Protein AF-A0A674H329-F1 (afdb_monomer_lite)

Foldseek 3Di:
DDDDDDDDDPDPPDPDDDDDQKDWDWAACPPPPDFFATWIFIAGCDPPDPRHRHGLEIGGDPDTPQAFDDKDFDPQPDDPPPPDDRDRQWIWTQRPPVRDIWIWGCNVPVSYIYTDDPPDDDPDPPPDDPDDDDDDDDDDDDD

Structure (mmCIF, N/CA/C/O backbone):
data_AF-A0A674H329-F1
#
_entry.id   AF-A0A674H329-F1
#
loop_
_atom_site.group_PDB
_atom_site.id
_atom_site.type_symbol
_atom_site.label_atom_id
_atom_site.label_alt_id
_atom_site.label_comp_id
_atom_site.label_asym_id
_atom_site.label_entity_id
_atom_site.label_seq_id
_atom_site.pdbx_PDB_ins_code
_atom_site.Cartn_x
_atom_site.Cartn_y
_atom_site.Cartn_z
_atom_site.occupancy
_atom_site.B_iso_or_equiv
_atom_site.auth_seq_id
_atom_site.auth_comp_id
_atom_site.auth_asym_id
_atom_site.auth_atom_id
_atom_site.pdbx_PDB_model_num
ATOM 1 N N . GLU A 1 1 ? -5.713 27.822 -53.953 1.00 36.56 1 GLU A N 1
ATOM 2 C CA . GLU A 1 1 ? -4.497 27.087 -53.549 1.00 36.56 1 GLU A CA 1
ATOM 3 C C . GLU A 1 1 ? -4.075 27.459 -52.131 1.00 36.56 1 GLU A C 1
ATOM 5 O O . GLU A 1 1 ? -3.986 28.636 -51.821 1.00 36.56 1 GLU A O 1
ATOM 10 N N . ARG A 1 2 ? -3.854 26.422 -51.310 1.00 38.53 2 ARG A N 1
ATOM 11 C CA . ARG A 1 2 ? -3.057 26.336 -50.066 1.00 38.53 2 ARG A CA 1
ATOM 12 C C . ARG A 1 2 ? -3.262 27.418 -48.991 1.00 38.53 2 ARG A C 1
ATOM 14 O O . ARG A 1 2 ? -2.576 28.434 -48.947 1.00 38.53 2 ARG A O 1
ATOM 21 N N . GLY A 1 3 ? -4.126 27.085 -48.028 1.00 36.38 3 GLY A N 1
ATOM 22 C CA . GLY A 1 3 ? -4.102 27.666 -46.688 1.00 36.38 3 GLY A CA 1
ATOM 23 C C . GLY A 1 3 ? -2.768 27.381 -45.992 1.00 36.38 3 GLY A C 1
ATOM 24 O O . GLY A 1 3 ? -2.251 26.263 -46.031 1.00 36.38 3 GLY A O 1
ATOM 25 N N . ARG A 1 4 ? -2.197 28.418 -45.379 1.00 44.41 4 ARG A N 1
ATOM 26 C CA . ARG A 1 4 ? -0.988 28.338 -44.559 1.00 44.41 4 ARG A CA 1
ATOM 27 C C . ARG A 1 4 ? -1.329 27.600 -43.265 1.00 44.41 4 ARG A C 1
ATOM 29 O O . ARG A 1 4 ? -1.941 28.173 -42.371 1.00 44.41 4 ARG A O 1
ATOM 36 N N . GLY A 1 5 ? -0.948 26.328 -43.179 1.00 37.53 5 GLY A N 1
ATOM 37 C CA . GLY A 1 5 ? -0.927 25.602 -41.914 1.00 37.53 5 GLY A CA 1
ATOM 38 C C . GLY A 1 5 ? 0.136 26.215 -41.008 1.00 37.53 5 GLY A C 1
ATOM 39 O O . GLY A 1 5 ? 1.321 26.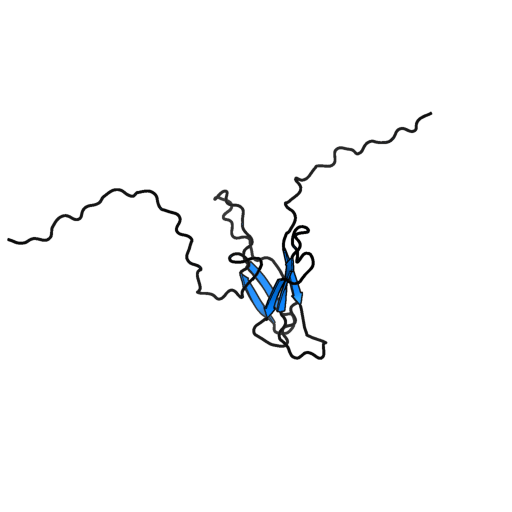185 -41.338 1.00 37.53 5 GLY A O 1
ATOM 40 N N . ALA A 1 6 ? -0.290 26.804 -39.894 1.00 41.25 6 ALA A N 1
ATOM 41 C CA . ALA A 1 6 ? 0.601 27.173 -38.808 1.00 41.25 6 ALA A CA 1
ATOM 42 C C . ALA A 1 6 ? 1.258 25.890 -38.276 1.00 41.25 6 ALA A C 1
ATOM 44 O O . ALA A 1 6 ? 0.575 24.999 -37.771 1.00 41.25 6 ALA A O 1
ATOM 45 N N . GLY A 1 7 ? 2.575 25.769 -38.449 1.00 41.34 7 GLY A N 1
ATOM 46 C CA . GLY A 1 7 ? 3.347 24.704 -37.818 1.00 41.34 7 GLY A CA 1
ATOM 47 C C . GLY A 1 7 ? 3.287 24.836 -36.292 1.00 41.34 7 GLY A C 1
ATOM 48 O O . GLY A 1 7 ? 3.134 25.951 -35.784 1.00 41.34 7 GLY A O 1
ATOM 49 N N . PRO A 1 8 ? 3.400 23.729 -35.540 1.00 45.19 8 PRO A N 1
ATOM 50 C CA . PRO A 1 8 ? 3.470 23.806 -34.091 1.00 45.19 8 PRO A CA 1
ATOM 51 C C . PRO A 1 8 ? 4.721 24.606 -33.708 1.00 45.19 8 PRO A C 1
ATOM 53 O O . PRO A 1 8 ? 5.836 24.270 -34.112 1.00 45.19 8 PRO A O 1
ATOM 56 N N . GLY A 1 9 ? 4.519 25.699 -32.968 1.00 41.03 9 GLY A N 1
ATOM 57 C CA . GLY A 1 9 ? 5.604 26.506 -32.416 1.00 41.03 9 GLY A CA 1
ATOM 58 C C . GLY A 1 9 ? 6.489 25.688 -31.466 1.00 41.03 9 GLY A C 1
ATOM 59 O O . GLY A 1 9 ? 6.101 24.591 -31.053 1.00 41.03 9 GLY A O 1
ATOM 60 N N . PRO A 1 10 ? 7.679 26.196 -31.105 1.00 47.66 10 PRO A N 1
ATOM 61 C CA . PRO A 1 10 ? 8.641 25.477 -30.281 1.00 47.66 10 PRO A CA 1
ATOM 62 C C . PRO A 1 10 ? 8.130 25.399 -28.837 1.00 47.66 10 PRO A C 1
ATOM 64 O O . PRO A 1 10 ? 8.485 26.199 -27.978 1.00 47.66 10 PRO A O 1
ATOM 67 N N . GLY A 1 11 ? 7.253 24.432 -28.575 1.00 49.06 11 GLY A N 1
ATOM 68 C CA . GLY A 1 11 ? 6.855 24.039 -27.235 1.00 49.06 11 GLY A CA 1
ATOM 69 C C . GLY A 1 11 ? 8.047 23.377 -26.561 1.00 49.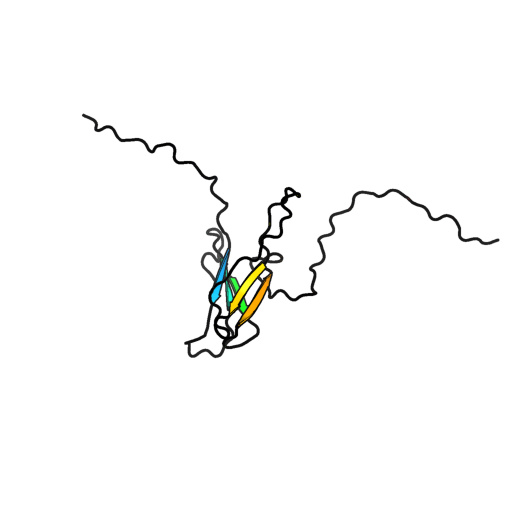06 11 GLY A C 1
ATOM 70 O O . GLY A 1 11 ? 8.571 22.380 -27.056 1.00 49.06 11 GLY A O 1
ATOM 71 N N . SER A 1 12 ? 8.491 23.962 -25.453 1.00 50.44 12 SER A N 1
ATOM 72 C CA . SER A 1 12 ? 9.526 23.443 -24.565 1.00 50.44 12 SER A CA 1
ATOM 73 C C . SER A 1 12 ? 9.337 21.945 -24.339 1.00 50.44 12 SER A C 1
ATOM 75 O O . SER A 1 12 ? 8.426 21.509 -23.632 1.00 50.44 12 SER A O 1
ATOM 77 N N . ARG A 1 13 ? 10.195 21.144 -24.965 1.00 46.16 13 ARG A N 1
ATOM 78 C CA . ARG A 1 13 ? 10.217 19.699 -24.788 1.00 46.16 13 ARG A CA 1
ATOM 79 C C . ARG A 1 13 ? 10.829 19.434 -23.417 1.00 46.16 13 ARG A C 1
ATOM 81 O O . ARG A 1 13 ? 12.036 19.243 -23.305 1.00 46.16 13 ARG A O 1
ATOM 88 N N . CYS A 1 14 ? 10.006 19.492 -22.368 1.00 50.91 14 CYS A N 1
ATOM 89 C CA . CYS A 1 14 ? 10.388 18.941 -21.074 1.00 50.91 14 CYS A CA 1
ATOM 90 C C . CYS A 1 14 ? 10.907 17.521 -21.332 1.00 50.91 14 CYS A C 1
ATOM 92 O O . CYS A 1 14 ? 10.231 16.765 -22.042 1.00 50.91 14 CYS A O 1
ATOM 94 N N . PRO A 1 15 ? 12.104 17.158 -20.841 1.00 59.88 15 PRO A N 1
ATOM 95 C CA . PRO A 1 15 ? 12.567 15.787 -20.955 1.00 59.88 15 PRO A CA 1
ATOM 96 C C . PRO A 1 15 ? 11.486 14.889 -20.355 1.00 59.88 15 PRO A C 1
ATOM 98 O O . PRO A 1 15 ? 11.054 15.101 -19.222 1.00 59.88 15 PRO A O 1
ATOM 101 N N . LEU A 1 16 ? 10.991 13.947 -21.160 1.00 74.31 16 LEU A N 1
ATOM 102 C CA . LEU A 1 16 ? 9.977 12.994 -20.730 1.00 74.31 16 LEU A CA 1
ATOM 103 C C . LEU A 1 16 ? 10.557 12.240 -19.532 1.00 74.31 16 LEU A C 1
ATOM 105 O O . LEU A 1 16 ? 11.582 11.566 -19.664 1.00 74.31 16 LEU A O 1
ATOM 109 N N . SER A 1 17 ? 9.948 12.397 -18.358 1.00 75.00 17 SER A N 1
ATOM 110 C CA . SER A 1 17 ? 10.326 11.600 -17.199 1.00 75.00 17 SER A CA 1
ATOM 111 C C . SER A 1 17 ? 10.112 10.117 -17.515 1.00 75.00 17 SER A C 1
ATOM 113 O O . SER A 1 17 ? 9.210 9.780 -18.291 1.00 75.00 17 SER A O 1
ATOM 115 N N . PRO A 1 18 ? 10.920 9.213 -16.936 1.00 84.62 18 PRO A N 1
ATOM 116 C CA . PRO A 1 18 ? 10.675 7.786 -17.066 1.00 84.62 18 PRO A CA 1
ATOM 117 C C . PRO A 1 18 ? 9.247 7.452 -16.636 1.00 84.62 18 PRO A C 1
ATOM 119 O O . PRO A 1 18 ? 8.764 7.967 -15.629 1.00 84.62 18 PRO A O 1
ATOM 122 N N . ARG A 1 19 ? 8.587 6.591 -17.411 1.00 88.19 19 ARG A N 1
ATOM 123 C CA . ARG A 1 19 ? 7.236 6.120 -17.110 1.00 88.19 19 ARG A CA 1
ATOM 124 C C . ARG A 1 19 ? 7.232 5.340 -15.797 1.00 88.19 19 ARG A C 1
ATOM 126 O O . ARG A 1 19 ? 8.133 4.544 -15.540 1.00 88.19 19 ARG A O 1
ATOM 133 N N . GLU A 1 20 ? 6.193 5.524 -15.000 1.00 90.56 20 GLU A N 1
ATOM 134 C CA . GLU A 1 20 ? 5.989 4.793 -13.760 1.00 90.56 20 GLU A CA 1
ATOM 135 C C . GLU A 1 20 ? 5.727 3.307 -14.043 1.00 90.56 20 GLU A C 1
ATOM 137 O O . GLU A 1 20 ? 4.980 2.937 -14.956 1.00 90.56 20 GLU A O 1
ATOM 142 N N . GLU A 1 21 ? 6.335 2.437 -13.236 1.00 93.56 21 GLU A N 1
ATOM 143 C CA . GLU A 1 21 ? 6.142 0.984 -13.331 1.00 93.56 21 GLU A CA 1
ATOM 144 C C . GLU A 1 21 ? 5.193 0.428 -12.268 1.00 93.56 21 GLU A C 1
ATOM 146 O O . GLU A 1 21 ? 4.740 -0.706 -12.393 1.00 93.56 21 GLU A O 1
ATOM 151 N N . VAL A 1 22 ? 4.896 1.200 -11.220 1.00 94.81 22 VAL A N 1
ATOM 152 C CA . VAL A 1 22 ? 4.085 0.768 -10.076 1.00 94.81 22 VAL A CA 1
ATOM 153 C C . VAL A 1 22 ? 3.226 1.931 -9.580 1.00 94.81 22 VAL A C 1
ATOM 155 O O . VAL A 1 22 ? 3.722 3.052 -9.468 1.00 94.81 22 VAL A O 1
ATOM 158 N N . ALA A 1 23 ? 1.968 1.656 -9.230 1.00 95.25 23 ALA A N 1
ATOM 159 C CA . ALA A 1 23 ? 1.104 2.563 -8.471 1.00 95.25 23 ALA A CA 1
ATOM 160 C C . ALA A 1 23 ? 0.809 1.995 -7.078 1.00 95.25 23 ALA A C 1
ATOM 162 O O . ALA A 1 23 ? 0.624 0.789 -6.921 1.00 95.25 23 ALA A O 1
ATOM 163 N N . TYR A 1 24 ? 0.712 2.878 -6.085 1.00 95.44 24 TYR A N 1
ATOM 164 C CA . TYR A 1 24 ? 0.220 2.543 -4.750 1.00 95.44 24 TYR A CA 1
ATOM 165 C C . TYR A 1 24 ? -1.161 3.161 -4.563 1.00 95.44 24 TYR A C 1
ATOM 167 O O . TYR A 1 24 ? -1.318 4.370 -4.725 1.00 95.44 24 TYR A O 1
ATOM 175 N N . VAL A 1 25 ? -2.149 2.337 -4.232 1.00 95.75 25 VAL A N 1
ATOM 176 C CA . VAL A 1 25 ? -3.551 2.745 -4.117 1.00 95.75 25 VAL A CA 1
ATOM 177 C C . VAL A 1 25 ? -4.039 2.426 -2.712 1.00 95.75 25 VAL A C 1
ATOM 179 O O . VAL A 1 25 ? -3.928 1.289 -2.253 1.00 95.75 25 VAL A O 1
ATOM 182 N N . THR A 1 26 ? -4.556 3.432 -2.013 1.00 94.88 26 THR A N 1
ATOM 183 C CA . THR A 1 26 ? -5.243 3.246 -0.734 1.00 94.88 26 THR A CA 1
ATOM 184 C C . THR A 1 26 ? -6.578 2.555 -0.986 1.00 94.88 26 THR A C 1
ATOM 186 O O . THR A 1 26 ? -7.343 2.943 -1.867 1.00 94.88 26 THR A O 1
ATOM 189 N N . CYS A 1 27 ? -6.850 1.482 -0.252 1.00 94.25 27 CYS A N 1
ATOM 190 C CA . CYS A 1 27 ? -8.086 0.724 -0.377 1.00 94.25 27 CYS A CA 1
ATOM 191 C C . CYS A 1 27 ? -8.737 0.607 0.995 1.00 94.25 27 CYS A C 1
ATOM 193 O O . CYS A 1 27 ? -8.128 0.101 1.938 1.00 94.25 27 CYS A O 1
ATOM 195 N N . THR A 1 28 ? -9.977 1.079 1.084 1.00 93.62 28 THR A N 1
ATOM 196 C CA . THR A 1 28 ? -10.760 1.106 2.317 1.00 93.62 28 THR A CA 1
ATOM 197 C C . THR A 1 28 ? -11.898 0.099 2.246 1.00 93.62 28 THR A C 1
ATOM 199 O O . THR A 1 28 ? -12.555 -0.030 1.212 1.00 93.62 28 THR A O 1
ATOM 202 N N . TYR A 1 29 ? -12.132 -0.619 3.343 1.00 92.31 29 TYR A N 1
ATOM 203 C CA . TYR A 1 29 ? -13.334 -1.444 3.511 1.00 92.31 29 TYR A CA 1
ATOM 204 C C . TYR A 1 29 ? -14.437 -0.720 4.275 1.00 92.31 29 TYR A C 1
ATOM 206 O O . TYR A 1 29 ? -15.537 -1.256 4.446 1.00 92.31 29 TYR A O 1
ATOM 214 N N . ARG A 1 30 ? -14.191 0.510 4.730 1.00 82.50 30 ARG A N 1
ATOM 215 C CA . ARG A 1 30 ? -15.228 1.295 5.387 1.00 82.50 30 ARG A CA 1
ATOM 216 C C . ARG A 1 30 ? -16.404 1.516 4.439 1.00 82.50 30 ARG A C 1
ATOM 218 O O . ARG A 1 30 ? -16.217 1.677 3.240 1.00 82.50 30 ARG A O 1
ATOM 225 N N . SER A 1 31 ? -17.614 1.534 4.999 1.00 84.50 31 SER A N 1
ATOM 226 C CA . SER A 1 31 ? -18.897 1.586 4.275 1.00 84.50 31 SER A CA 1
ATOM 227 C C . SER A 1 31 ? -19.229 0.341 3.441 1.00 84.50 31 SER A C 1
ATOM 229 O O . SER A 1 31 ? -20.230 0.325 2.732 1.00 84.50 31 SER A O 1
ATOM 231 N N . THR A 1 32 ? -18.449 -0.734 3.583 1.00 87.88 32 THR A N 1
ATOM 232 C CA . THR A 1 32 ? -18.794 -2.065 3.070 1.00 87.88 32 THR A CA 1
ATOM 233 C C . THR A 1 32 ? -19.246 -2.979 4.212 1.00 87.88 32 THR A C 1
ATOM 235 O O . THR A 1 32 ? -19.009 -2.689 5.383 1.00 87.88 32 THR A O 1
ATOM 238 N N . CYS A 1 33 ? -19.858 -4.121 3.890 1.00 88.75 33 CYS A N 1
ATOM 239 C CA . CYS A 1 33 ? -20.194 -5.162 4.871 1.00 88.75 33 CYS A CA 1
ATOM 240 C C . CYS A 1 33 ? -18.984 -6.032 5.278 1.00 88.75 33 CYS A C 1
ATOM 242 O O . CYS A 1 33 ? -19.164 -7.118 5.827 1.00 88.75 33 CYS A O 1
ATOM 244 N N . THR A 1 34 ? -17.757 -5.594 4.9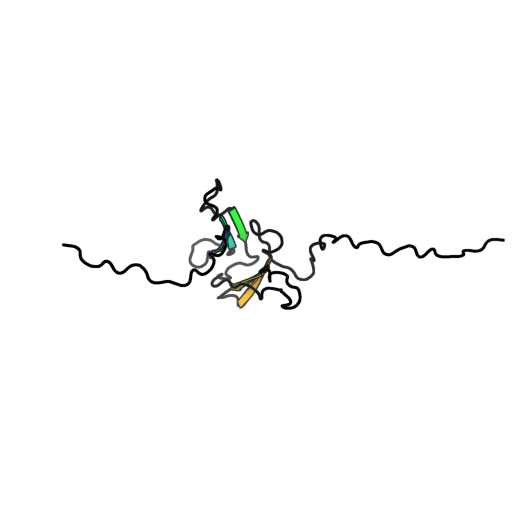76 1.00 90.62 34 THR A N 1
ATOM 245 C CA . THR A 1 34 ? -16.527 -6.356 5.209 1.00 90.62 34 THR A CA 1
ATOM 246 C C . THR A 1 34 ? -15.813 -5.854 6.463 1.00 90.62 34 THR A C 1
ATOM 248 O O . THR A 1 34 ? -15.291 -4.742 6.487 1.00 90.62 34 THR A O 1
ATOM 251 N N . GLU A 1 35 ? -15.718 -6.696 7.492 1.00 90.88 35 GLU A N 1
ATOM 252 C CA . GLU A 1 35 ? -14.920 -6.427 8.700 1.00 90.88 35 GLU A CA 1
ATOM 253 C C . GLU A 1 35 ? -13.461 -6.878 8.488 1.00 90.88 35 GLU A C 1
ATOM 255 O O . GLU A 1 35 ? -13.012 -7.896 9.012 1.00 90.88 35 GLU A O 1
ATOM 260 N N . GLN A 1 36 ? -12.720 -6.132 7.665 1.00 92.56 36 GLN A N 1
ATOM 261 C CA . GLN A 1 36 ? -11.287 -6.337 7.411 1.00 92.56 36 GLN A CA 1
ATOM 262 C C . GLN A 1 36 ? -10.522 -5.011 7.504 1.00 92.56 36 GLN A C 1
ATOM 264 O O . GLN A 1 36 ? -11.118 -3.948 7.307 1.00 92.56 36 GLN A O 1
ATOM 269 N N . PRO A 1 37 ? -9.210 -5.043 7.810 1.00 93.94 37 PRO A N 1
ATOM 270 C CA . PRO A 1 37 ? -8.408 -3.831 7.820 1.00 93.94 37 PRO A CA 1
ATOM 271 C C . PRO A 1 37 ? -8.264 -3.276 6.407 1.00 93.94 37 PRO A C 1
ATOM 273 O O . PRO A 1 37 ? -8.179 -4.024 5.428 1.00 93.94 37 PRO A O 1
ATOM 276 N N . ASP A 1 38 ? -8.179 -1.953 6.320 1.00 95.25 38 ASP A N 1
ATOM 277 C CA . ASP A 1 38 ? -7.803 -1.273 5.086 1.00 95.25 38 ASP A CA 1
ATOM 278 C C . ASP A 1 38 ? -6.420 -1.746 4.630 1.00 95.25 38 ASP A C 1
ATOM 280 O O . ASP A 1 38 ? -5.628 -2.276 5.413 1.00 95.25 38 ASP A O 1
ATOM 284 N N . PHE A 1 39 ? -6.095 -1.558 3.358 1.00 96.31 39 PHE A N 1
ATOM 285 C CA . PHE A 1 39 ? -4.816 -2.008 2.825 1.00 96.31 39 PHE A CA 1
ATOM 286 C C . PHE A 1 39 ? -4.277 -1.057 1.763 1.00 96.31 39 PHE A C 1
ATOM 288 O O . PHE A 1 39 ? -5.015 -0.313 1.117 1.00 96.31 39 PHE A O 1
ATOM 295 N N . LEU A 1 40 ? -2.962 -1.104 1.565 1.00 96.69 40 LEU A N 1
ATOM 296 C CA . LEU A 1 40 ? -2.304 -0.469 0.431 1.00 96.69 40 LEU A CA 1
ATOM 297 C C . LEU A 1 40 ? -2.136 -1.506 -0.683 1.00 96.69 40 LEU A C 1
ATOM 299 O O . LEU A 1 40 ? -1.445 -2.514 -0.502 1.00 96.69 40 LEU A O 1
ATOM 303 N N . ALA A 1 41 ? -2.770 -1.269 -1.827 1.00 97.38 41 ALA A N 1
ATOM 304 C CA . ALA A 1 41 ? -2.595 -2.074 -3.025 1.00 97.38 41 ALA A CA 1
ATOM 305 C C . ALA A 1 41 ? -1.389 -1.578 -3.825 1.00 97.38 41 ALA A C 1
ATOM 307 O O . ALA A 1 41 ? -1.261 -0.384 -4.090 1.00 97.38 41 ALA A O 1
ATOM 308 N N . THR A 1 42 ? -0.546 -2.503 -4.265 1.00 97.44 42 THR A N 1
ATOM 309 C CA . THR A 1 42 ? 0.504 -2.240 -5.248 1.00 97.44 42 THR A CA 1
ATOM 310 C C . THR A 1 42 ? 0.031 -2.753 -6.601 1.00 97.44 42 THR A C 1
ATOM 312 O O . THR A 1 42 ? -0.253 -3.944 -6.734 1.00 97.44 42 THR A O 1
ATOM 315 N N . VAL A 1 43 ? -0.059 -1.875 -7.597 1.00 97.88 43 VAL A N 1
ATOM 316 C CA . VAL A 1 43 ? -0.534 -2.188 -8.952 1.00 97.88 43 VAL A CA 1
ATOM 317 C C . VAL A 1 43 ? 0.630 -2.132 -9.932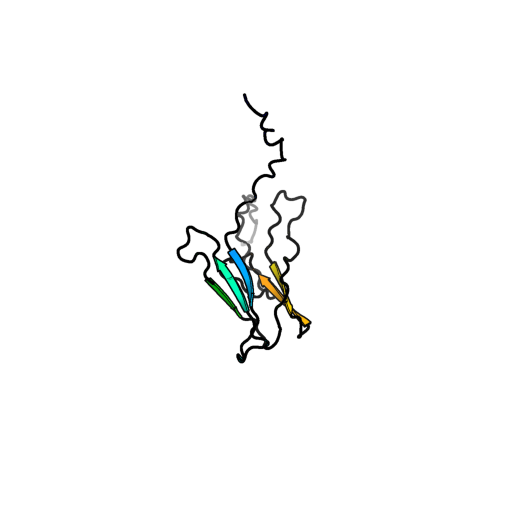 1.00 97.88 43 VAL A C 1
ATOM 319 O O . VAL A 1 43 ? 1.389 -1.162 -9.927 1.00 97.88 43 VAL A O 1
ATOM 322 N N . ASP A 1 44 ? 0.771 -3.150 -10.780 1.00 97.44 44 ASP A N 1
ATOM 323 C CA . ASP A 1 44 ? 1.784 -3.155 -11.839 1.00 97.44 44 ASP A CA 1
ATOM 324 C C . ASP A 1 44 ? 1.334 -2.301 -13.024 1.00 97.44 44 ASP A C 1
ATOM 326 O O . ASP A 1 44 ? 0.284 -2.538 -13.624 1.00 97.44 44 ASP A O 1
ATOM 330 N N . LEU A 1 45 ? 2.145 -1.314 -13.390 1.00 96.56 45 LEU A N 1
ATOM 331 C CA . LEU A 1 45 ? 1.880 -0.435 -14.522 1.00 96.56 45 LEU A CA 1
ATOM 332 C C . LEU A 1 45 ? 2.756 -0.757 -15.731 1.00 96.56 45 LEU A C 1
ATOM 334 O O . LEU A 1 45 ? 2.615 -0.084 -16.753 1.00 96.56 45 LEU A O 1
ATOM 338 N N . ASN A 1 46 ? 3.646 -1.749 -15.673 1.00 95.38 46 ASN A N 1
ATOM 339 C CA . ASN A 1 46 ? 4.507 -2.097 -16.801 1.00 95.38 46 ASN A CA 1
ATOM 340 C C . ASN A 1 46 ? 3.719 -2.854 -17.898 1.00 95.38 46 ASN A C 1
ATOM 342 O O . ASN A 1 46 ? 3.326 -3.991 -17.655 1.00 95.38 46 ASN A O 1
ATOM 346 N N . PRO A 1 47 ? 3.548 -2.313 -19.125 1.00 95.56 47 PRO A N 1
ATOM 347 C CA . PRO A 1 47 ? 2.785 -2.963 -20.197 1.00 95.56 47 PRO A CA 1
ATOM 348 C C . PRO A 1 47 ? 3.432 -4.246 -20.723 1.00 95.56 47 PRO A C 1
ATOM 350 O O . PRO A 1 47 ? 2.796 -5.006 -21.442 1.00 95.56 47 PRO A O 1
ATOM 353 N N . ARG A 1 48 ? 4.714 -4.471 -20.406 1.00 96.06 48 ARG A N 1
ATOM 354 C CA . ARG A 1 48 ? 5.448 -5.694 -20.756 1.00 96.06 48 ARG A CA 1
ATOM 355 C C . ARG A 1 48 ? 5.308 -6.790 -19.697 1.00 96.06 48 ARG A C 1
ATOM 357 O O . ARG A 1 48 ? 5.776 -7.900 -19.922 1.00 96.06 48 ARG A O 1
ATOM 364 N N . SER A 1 49 ? 4.727 -6.477 -18.540 1.00 95.69 49 SER A N 1
ATOM 365 C CA . SER A 1 49 ? 4.481 -7.445 -17.475 1.00 95.69 49 SER A CA 1
ATOM 366 C C . SER A 1 49 ? 3.247 -8.284 -17.795 1.00 95.69 49 SER A C 1
ATOM 368 O O . SER A 1 49 ? 2.232 -7.756 -18.246 1.00 95.69 49 SER A O 1
ATOM 370 N N . CYS A 1 50 ? 3.291 -9.579 -17.482 1.00 96.94 50 CYS A N 1
ATOM 371 C CA . CYS A 1 50 ? 2.107 -10.443 -17.512 1.00 96.94 50 CYS A CA 1
ATOM 372 C C . CYS A 1 50 ? 1.043 -10.045 -16.469 1.00 96.94 50 CYS A C 1
ATOM 374 O O . CYS A 1 50 ? -0.098 -10.487 -16.568 1.00 96.94 50 CYS A O 1
ATOM 376 N N . HIS A 1 51 ? 1.401 -9.191 -15.505 1.00 96.75 51 HIS A N 1
ATOM 377 C CA . HIS A 1 51 ? 0.516 -8.674 -14.460 1.00 96.75 51 HIS A CA 1
ATOM 378 C C . HIS A 1 51 ? 0.090 -7.219 -14.694 1.00 96.75 51 HIS A C 1
ATOM 380 O O . HIS A 1 51 ? -0.384 -6.565 -13.765 1.00 96.75 51 HIS A O 1
ATOM 386 N N . TYR A 1 52 ? 0.269 -6.680 -15.905 1.00 97.25 52 TYR A N 1
ATOM 387 C CA . TYR A 1 52 ? -0.104 -5.299 -16.215 1.00 97.25 52 TYR A CA 1
ATOM 388 C C . TYR A 1 52 ? -1.558 -4.991 -15.815 1.00 97.25 52 TYR A C 1
ATOM 390 O O . TYR A 1 52 ? -2.486 -5.706 -16.190 1.00 97.25 52 TYR A O 1
ATOM 398 N N . GLY A 1 53 ? -1.751 -3.920 -15.041 1.00 96.94 53 GLY A N 1
ATOM 399 C CA . GLY A 1 53 ? -3.058 -3.487 -14.545 1.00 96.94 53 GLY A CA 1
ATOM 400 C C . GLY A 1 53 ? -3.597 -4.299 -13.363 1.00 96.94 53 GLY A C 1
ATOM 401 O O . GLY A 1 53 ? -4.723 -4.059 -12.932 1.00 96.94 53 GLY A O 1
ATOM 402 N N . GLN A 1 54 ? -2.826 -5.245 -12.821 1.00 98.06 54 GLN A N 1
ATOM 403 C CA . GLN A 1 54 ? -3.246 -6.090 -11.703 1.00 98.06 54 GLN A CA 1
ATOM 404 C C . GLN A 1 54 ? -2.645 -5.634 -10.372 1.00 98.06 54 GLN A C 1
ATOM 406 O O . GLN A 1 54 ? -1.553 -5.063 -10.310 1.00 98.06 54 GLN A O 1
ATOM 411 N N . VAL A 1 55 ? -3.356 -5.946 -9.285 1.00 98.00 55 VAL A N 1
ATOM 412 C CA . VAL A 1 55 ? -2.832 -5.827 -7.920 1.00 98.00 55 VAL A CA 1
ATOM 413 C C . VAL A 1 55 ? -1.833 -6.959 -7.685 1.00 98.00 55 VAL A C 1
ATOM 415 O O . VAL A 1 55 ? -2.226 -8.117 -7.574 1.00 98.00 55 VAL A O 1
ATOM 418 N N . ILE A 1 56 ? -0.552 -6.614 -7.585 1.00 97.56 56 ILE A N 1
ATOM 419 C CA . ILE A 1 56 ? 0.556 -7.559 -7.376 1.00 97.56 56 ILE A CA 1
ATOM 420 C C . ILE A 1 56 ? 0.923 -7.740 -5.901 1.00 97.56 56 ILE A C 1
ATOM 422 O O . ILE A 1 56 ? 1.593 -8.706 -5.549 1.00 97.56 56 ILE A O 1
ATOM 426 N N . HIS A 1 57 ? 0.492 -6.826 -5.029 1.00 97.94 57 HIS A N 1
ATOM 427 C CA . HIS A 1 57 ? 0.696 -6.937 -3.586 1.00 97.94 57 HIS A CA 1
ATOM 428 C C . HIS A 1 57 ? -0.389 -6.186 -2.814 1.00 97.94 57 HIS A C 1
ATOM 430 O O . HIS A 1 57 ? -0.896 -5.157 -3.267 1.00 97.94 57 HIS A O 1
ATOM 436 N N . ARG A 1 58 ? -0.725 -6.691 -1.625 1.00 97.62 58 ARG A N 1
ATOM 437 C CA . ARG A 1 58 ? -1.638 -6.055 -0.673 1.00 97.62 58 ARG A CA 1
ATOM 438 C C . ARG A 1 58 ? -0.944 -5.980 0.678 1.00 97.62 58 ARG A C 1
ATOM 440 O O . ARG A 1 58 ? -0.625 -7.013 1.254 1.00 97.62 58 ARG A O 1
ATOM 447 N N . LEU A 1 59 ? -0.714 -4.768 1.169 1.00 97.00 59 LEU A N 1
ATOM 448 C CA . LEU A 1 59 ? -0.200 -4.528 2.514 1.00 97.00 59 LEU A CA 1
ATOM 449 C C . LEU A 1 59 ? -1.381 -4.190 3.438 1.00 97.00 59 LEU A C 1
ATOM 451 O O . LEU A 1 59 ? -1.832 -3.042 3.402 1.00 97.00 59 LEU A O 1
ATOM 455 N N . PRO A 1 60 ? -1.911 -5.141 4.229 1.00 96.44 60 PRO A N 1
ATOM 456 C CA . PRO A 1 60 ? -2.972 -4.849 5.186 1.00 96.44 60 PRO A CA 1
ATOM 457 C C . PRO A 1 60 ? -2.458 -3.937 6.302 1.00 96.44 60 PRO A C 1
ATOM 459 O O . PRO A 1 60 ? -1.331 -4.088 6.780 1.00 96.44 60 PRO A O 1
ATOM 462 N N . MET A 1 61 ? -3.285 -2.981 6.715 1.00 95.50 61 MET A N 1
ATOM 463 C CA . MET A 1 61 ? -3.006 -2.146 7.875 1.00 95.50 61 MET A CA 1
ATOM 464 C C . MET A 1 61 ? -3.238 -2.942 9.165 1.00 95.50 61 MET A C 1
ATOM 466 O O . MET A 1 61 ? -4.039 -3.877 9.186 1.00 95.50 61 MET A O 1
ATOM 470 N N . PRO A 1 62 ? -2.564 -2.593 10.273 1.00 94.31 62 PRO A N 1
ATOM 471 C CA . PRO A 1 62 ? -2.633 -3.395 11.492 1.00 94.31 62 PRO A CA 1
ATOM 472 C C . PRO A 1 62 ? -3.956 -3.265 12.252 1.00 94.31 62 PRO A C 1
ATOM 474 O O . PRO A 1 62 ? -4.192 -4.033 13.177 1.00 94.31 62 PRO A O 1
ATOM 477 N N . ASN A 1 63 ? -4.786 -2.266 11.933 1.00 93.00 63 ASN A N 1
ATOM 478 C CA . ASN A 1 63 ? -5.988 -1.956 12.699 1.00 93.00 63 ASN A CA 1
ATOM 479 C C . ASN A 1 63 ? -7.224 -1.893 11.793 1.00 93.00 63 ASN A C 1
ATOM 481 O O . ASN A 1 63 ? -7.145 -1.618 10.596 1.00 93.00 63 ASN A O 1
ATOM 485 N N . LEU A 1 64 ? -8.385 -2.155 12.395 1.00 92.00 64 LEU A N 1
ATOM 486 C CA . LEU A 1 64 ? -9.681 -2.015 11.742 1.00 92.00 64 LEU A CA 1
ATOM 487 C C . LEU A 1 64 ? -10.150 -0.555 11.765 1.00 92.00 64 LEU A C 1
ATOM 489 O O . LEU A 1 64 ? -9.839 0.204 12.690 1.00 92.00 64 LEU A O 1
ATOM 493 N N . LYS A 1 65 ? -10.992 -0.212 10.781 1.00 85.88 65 LYS A N 1
ATOM 494 C CA . LYS A 1 65 ? -11.778 1.033 10.743 1.00 85.88 65 LYS A CA 1
ATOM 495 C C . LYS A 1 65 ? -10.904 2.297 10.733 1.00 85.88 65 LYS A C 1
ATOM 497 O O . LYS A 1 65 ? -11.275 3.302 11.328 1.00 85.88 65 LYS A O 1
ATOM 502 N N . ASP A 1 66 ? -9.778 2.276 10.027 1.00 88.56 66 ASP A N 1
ATOM 503 C CA . ASP A 1 66 ? -8.893 3.439 9.870 1.00 88.56 66 ASP A CA 1
ATOM 504 C C . ASP A 1 66 ? -9.413 4.487 8.880 1.00 88.56 66 ASP A C 1
ATOM 506 O O . ASP A 1 66 ? -9.373 5.684 9.167 1.00 88.56 66 ASP A O 1
ATOM 510 N N . GLU A 1 67 ? -9.958 4.024 7.757 1.00 88.62 67 GLU A N 1
ATOM 511 C CA . GLU A 1 67 ? -10.266 4.824 6.574 1.00 88.62 67 GLU A CA 1
ATOM 512 C C . GLU A 1 67 ? -9.019 5.475 5.962 1.00 88.62 67 GLU A C 1
ATOM 514 O O . GLU A 1 67 ? -8.776 6.679 6.099 1.00 88.62 67 GLU A O 1
ATOM 519 N N . LEU A 1 68 ? -8.212 4.665 5.273 1.00 87.19 68 LEU A N 1
ATOM 520 C CA . LEU A 1 68 ? -7.133 5.174 4.422 1.00 87.19 68 LEU A CA 1
ATOM 521 C C . LEU A 1 68 ? -7.706 6.083 3.322 1.00 87.19 68 LEU A C 1
ATOM 523 O O . LEU A 1 68 ? -8.504 5.631 2.504 1.00 87.19 68 LEU A O 1
ATOM 527 N N . HIS A 1 69 ? -7.254 7.339 3.270 1.00 79.25 69 HIS A N 1
ATOM 528 C CA . HIS A 1 69 ? -7.728 8.338 2.299 1.00 79.25 69 HIS A CA 1
ATOM 529 C C . HIS A 1 69 ? -6.613 8.826 1.373 1.00 79.25 69 HIS A C 1
ATOM 531 O O . HIS A 1 69 ? -6.422 8.273 0.291 1.00 79.25 69 HIS A O 1
ATOM 537 N N . CYS A 1 70 ? -5.842 9.830 1.796 1.00 74.69 70 CYS A N 1
ATOM 538 C CA . CYS A 1 70 ? -4.835 10.487 0.962 1.00 74.69 70 CYS A CA 1
ATOM 539 C C . CYS A 1 70 ? -3.435 9.969 1.294 1.00 74.69 70 CYS A C 1
ATOM 541 O O . CYS A 1 70 ? -2.986 10.124 2.422 1.00 74.69 70 CYS A O 1
ATOM 543 N N . ALA A 1 71 ? -2.714 9.412 0.320 1.00 73.69 71 ALA A N 1
ATOM 544 C CA . ALA A 1 71 ? -1.311 9.029 0.485 1.00 73.69 71 ALA A CA 1
ATOM 545 C C . ALA A 1 71 ? -0.374 10.144 0.000 1.00 73.69 71 ALA A C 1
ATOM 547 O O . ALA A 1 71 ? -0.559 10.694 -1.085 1.00 73.69 71 ALA A O 1
ATOM 548 N N . GLY A 1 72 ? 0.660 10.449 0.784 1.00 78.12 72 GLY A N 1
ATOM 549 C CA . GLY A 1 72 ? 1.688 11.427 0.432 1.00 78.12 72 GLY A CA 1
ATOM 550 C C . GLY A 1 72 ? 3.085 10.819 0.442 1.00 78.12 72 GLY A C 1
ATOM 551 O O . GLY A 1 72 ? 3.390 9.928 1.235 1.00 78.12 72 GLY A O 1
ATOM 552 N N . TRP A 1 73 ? 3.969 11.317 -0.420 1.00 79.25 73 TRP A N 1
ATOM 553 C CA . TRP A 1 73 ? 5.389 10.995 -0.318 1.00 79.25 73 TRP A CA 1
ATOM 554 C C . TRP A 1 73 ? 5.989 11.712 0.888 1.00 79.25 73 TRP A C 1
ATOM 556 O O . TRP A 1 73 ? 5.860 12.930 1.014 1.00 79.25 73 TRP A O 1
ATOM 566 N N . GLY A 1 74 ? 6.690 10.968 1.745 1.00 64.56 74 GLY A N 1
ATOM 567 C CA . GLY A 1 74 ? 7.580 11.585 2.722 1.00 64.56 74 GLY A CA 1
ATOM 568 C C . GLY A 1 74 ? 8.658 12.417 2.012 1.00 64.56 74 GLY A C 1
ATOM 569 O O . GLY A 1 74 ? 8.915 12.200 0.819 1.00 64.56 74 GLY A O 1
ATOM 570 N N . PRO A 1 75 ? 9.311 13.359 2.718 1.00 57.62 75 PRO A N 1
ATOM 571 C CA . PRO A 1 75 ? 10.376 14.159 2.131 1.00 57.62 75 PRO A CA 1
ATOM 572 C C . PRO A 1 75 ? 11.416 13.240 1.486 1.00 57.62 75 PRO A C 1
ATOM 574 O O . PRO A 1 75 ? 11.847 12.243 2.077 1.00 57.62 75 PRO A O 1
ATOM 577 N N . ALA A 1 76 ? 11.784 13.549 0.241 1.00 54.69 76 ALA A N 1
ATOM 578 C CA . ALA A 1 76 ? 12.847 12.828 -0.433 1.00 54.69 76 ALA A CA 1
ATOM 579 C C . ALA A 1 76 ? 14.131 13.068 0.369 1.00 54.69 76 ALA A C 1
ATOM 581 O O . ALA A 1 76 ? 14.583 14.204 0.495 1.00 54.69 76 ALA A O 1
ATOM 582 N N . CYS A 1 77 ? 14.697 12.011 0.949 1.00 44.56 77 CYS A N 1
ATOM 583 C CA . CYS A 1 77 ? 15.997 12.114 1.594 1.00 44.56 77 CYS A CA 1
ATOM 584 C C . CYS A 1 77 ? 17.040 12.226 0.480 1.00 44.56 77 CYS A C 1
ATOM 586 O O . CYS A 1 77 ? 17.416 11.237 -0.149 1.00 44.56 77 CYS A O 1
ATOM 588 N N . GLY A 1 78 ? 17.434 13.456 0.183 1.00 42.94 78 GLY A N 1
ATOM 589 C CA . GLY A 1 78 ? 18.579 13.778 -0.644 1.00 42.94 78 GLY A CA 1
ATOM 590 C C . GLY A 1 78 ? 19.194 15.037 -0.075 1.00 42.94 78 GLY A C 1
ATOM 591 O O . GLY A 1 78 ? 18.598 16.107 -0.168 1.00 42.94 78 GLY A O 1
ATOM 592 N N . CYS A 1 79 ? 20.364 14.905 0.548 1.00 43.44 79 CYS A N 1
ATOM 593 C CA . CYS A 1 79 ? 21.223 16.055 0.770 1.00 43.44 79 CYS A CA 1
ATOM 594 C C . CYS A 1 79 ? 21.496 16.658 -0.610 1.00 43.44 79 CYS A C 1
ATOM 596 O O . CYS A 1 79 ? 22.059 15.988 -1.479 1.00 43.44 79 CYS A O 1
ATOM 598 N N . PHE A 1 80 ? 21.049 17.895 -0.813 1.00 48.56 80 PHE A N 1
ATOM 599 C CA . PHE A 1 80 ? 21.221 18.633 -2.064 1.00 48.56 80 PHE A CA 1
ATOM 600 C C . PHE A 1 80 ? 22.706 18.700 -2.489 1.00 48.56 80 PHE A C 1
ATOM 602 O O . PHE A 1 80 ? 23.008 18.719 -3.677 1.00 48.56 80 PHE A O 1
ATOM 609 N N . ASP A 1 81 ? 23.627 18.577 -1.526 1.00 47.47 81 ASP A N 1
ATOM 610 C CA . ASP A 1 81 ? 25.079 18.655 -1.718 1.00 47.47 81 ASP A CA 1
ATOM 611 C C . ASP A 1 81 ? 25.771 17.364 -2.194 1.00 47.47 81 ASP A C 1
ATOM 613 O O . ASP A 1 81 ? 26.974 17.369 -2.436 1.00 47.47 81 ASP A O 1
ATOM 617 N N . SER A 1 82 ? 25.072 16.228 -2.320 1.00 47.19 82 SER A N 1
ATOM 618 C CA . SER A 1 82 ? 25.736 14.939 -2.614 1.00 47.19 82 SER A CA 1
ATOM 619 C C . SER A 1 82 ? 25.681 14.489 -4.076 1.00 47.19 82 SER A C 1
ATOM 621 O O . SER A 1 82 ? 26.167 13.402 -4.382 1.00 47.19 82 SER A O 1
ATOM 623 N N . GLY A 1 83 ? 25.029 15.233 -4.977 1.00 45.25 83 GLY A N 1
ATOM 624 C CA . GLY A 1 83 ? 24.810 14.799 -6.371 1.00 45.25 83 GLY A CA 1
ATOM 625 C C . GLY A 1 83 ? 23.992 13.501 -6.520 1.00 45.25 83 GLY A C 1
ATOM 626 O O . GLY A 1 83 ? 23.782 13.016 -7.630 1.00 45.25 83 GLY A O 1
ATOM 627 N N . ALA A 1 84 ? 23.513 12.926 -5.413 1.00 52.53 84 ALA A N 1
ATOM 628 C CA . ALA A 1 84 ? 22.685 11.735 -5.394 1.00 52.53 84 ALA A CA 1
ATOM 629 C C . ALA A 1 84 ? 21.224 12.146 -5.596 1.00 52.53 84 ALA A C 1
ATOM 631 O O . ALA A 1 84 ? 20.696 12.965 -4.843 1.00 52.53 84 ALA A O 1
ATOM 632 N N . ALA A 1 85 ? 20.559 11.565 -6.596 1.00 56.16 85 ALA A N 1
ATOM 633 C CA . ALA A 1 85 ? 19.140 11.806 -6.830 1.00 56.16 85 ALA A CA 1
ATOM 634 C C . ALA A 1 85 ? 18.338 11.503 -5.552 1.00 56.16 85 ALA A C 1
ATOM 636 O O . ALA A 1 85 ? 18.378 10.382 -5.037 1.00 56.16 85 ALA A O 1
ATOM 637 N N . ALA A 1 86 ? 17.622 12.505 -5.037 1.00 61.22 86 ALA A N 1
ATOM 638 C CA . ALA A 1 86 ? 16.805 12.369 -3.839 1.00 61.22 86 ALA A CA 1
ATOM 639 C C . ALA A 1 86 ? 15.763 11.260 -4.054 1.00 61.22 86 ALA A C 1
ATOM 641 O O . ALA A 1 86 ? 14.853 11.383 -4.879 1.00 61.22 86 ALA A O 1
ATOM 642 N N . ARG A 1 87 ? 15.909 10.142 -3.334 1.00 66.31 87 ARG A N 1
ATOM 643 C CA . ARG A 1 87 ? 15.059 8.963 -3.523 1.00 66.31 87 ARG A CA 1
ATOM 644 C C . ARG A 1 87 ? 13.885 9.031 -2.555 1.00 66.31 87 ARG A C 1
ATOM 646 O O . ARG A 1 87 ? 14.057 9.088 -1.339 1.00 66.31 87 ARG A O 1
ATOM 653 N N . ARG A 1 88 ? 12.671 9.000 -3.100 1.00 77.25 88 ARG A N 1
ATOM 654 C CA . ARG A 1 88 ? 11.440 8.880 -2.314 1.00 77.25 88 ARG A CA 1
ATOM 655 C C . ARG A 1 88 ? 11.294 7.428 -1.858 1.00 77.25 88 ARG A C 1
ATOM 657 O O . ARG A 1 88 ? 10.999 6.551 -2.661 1.00 77.25 88 ARG A O 1
ATOM 664 N N . THR A 1 89 ? 11.580 7.162 -0.587 1.00 86.44 89 THR A N 1
ATOM 665 C CA . THR A 1 89 ? 11.598 5.799 -0.018 1.00 86.44 89 THR A CA 1
ATOM 666 C C . THR A 1 89 ? 10.457 5.524 0.951 1.00 86.44 89 THR A C 1
ATOM 668 O O . THR A 1 89 ? 10.263 4.375 1.340 1.00 86.44 89 THR A O 1
ATOM 671 N N . ARG A 1 90 ? 9.708 6.557 1.348 1.00 90.06 90 ARG A N 1
ATOM 672 C CA . ARG A 1 90 ? 8.647 6.452 2.350 1.00 90.06 90 ARG A CA 1
ATOM 673 C C . ARG A 1 90 ? 7.347 7.056 1.840 1.00 90.06 90 ARG A C 1
ATOM 675 O O . ARG A 1 90 ? 7.352 8.175 1.326 1.00 90.06 90 ARG A O 1
ATOM 682 N N . LEU A 1 91 ? 6.256 6.330 2.037 1.00 92.00 91 LEU A N 1
ATOM 683 C CA . LEU A 1 91 ? 4.891 6.825 1.897 1.00 92.00 91 LEU A CA 1
ATOM 684 C C . LEU A 1 91 ? 4.310 7.078 3.285 1.00 92.00 91 LEU A C 1
ATOM 686 O O . LEU A 1 91 ? 4.504 6.277 4.197 1.00 92.00 91 LEU A O 1
ATOM 690 N N . VAL A 1 92 ? 3.607 8.191 3.438 1.00 92.06 92 VAL A N 1
ATOM 691 C CA . VAL A 1 92 ? 2.865 8.545 4.647 1.00 92.06 92 VAL A CA 1
ATOM 692 C C . VAL A 1 92 ? 1.384 8.367 4.343 1.00 92.06 92 VAL A C 1
ATOM 694 O O . VAL A 1 92 ? 0.868 8.953 3.390 1.00 92.06 92 VAL A O 1
ATOM 697 N N . LEU A 1 93 ? 0.724 7.533 5.141 1.00 93.31 93 LEU A N 1
ATOM 698 C CA . LEU A 1 93 ? -0.677 7.154 5.005 1.00 93.31 93 LEU A CA 1
ATOM 699 C C . LEU A 1 93 ? -1.460 7.626 6.245 1.00 93.31 93 LEU A C 1
ATOM 701 O O . LEU A 1 93 ? -1.528 6.900 7.243 1.00 93.31 93 LEU A O 1
ATOM 705 N N . PRO A 1 94 ? -2.006 8.852 6.234 1.00 93.19 94 PRO A N 1
ATOM 706 C CA . PRO A 1 94 ? -2.976 9.294 7.226 1.00 93.19 94 PRO A CA 1
ATOM 707 C C . PRO A 1 94 ? -4.295 8.515 7.113 1.00 93.19 94 PRO A C 1
ATOM 709 O O . PRO A 1 94 ? -4.784 8.225 6.018 1.00 93.19 94 PRO A O 1
ATOM 712 N N . CYS A 1 95 ? -4.875 8.217 8.271 1.00 92.31 95 CYS A N 1
ATOM 713 C CA . CYS A 1 95 ? -6.167 7.557 8.422 1.00 92.31 95 CYS A CA 1
ATOM 714 C C . CYS A 1 95 ? -7.196 8.593 8.874 1.00 92.31 95 CYS A C 1
ATOM 716 O O . CYS A 1 95 ? -7.026 9.204 9.932 1.00 92.31 95 CYS A O 1
ATOM 718 N N . LEU A 1 96 ? -8.243 8.813 8.073 1.00 88.81 96 LEU A N 1
ATOM 719 C CA . LEU A 1 96 ? -9.152 9.950 8.257 1.00 88.81 96 LEU A CA 1
ATOM 720 C C . LEU A 1 96 ? -9.903 9.898 9.593 1.00 88.81 96 LEU A C 1
ATOM 722 O O . LEU A 1 96 ? -10.192 10.943 10.166 1.00 88.81 96 LEU A O 1
ATOM 726 N N . ILE A 1 97 ? -10.217 8.704 10.097 1.00 91.12 97 ILE A N 1
ATOM 727 C CA . ILE A 1 97 ? -11.151 8.566 11.224 1.00 91.12 97 ILE A CA 1
ATOM 728 C C . ILE A 1 97 ? -10.462 8.201 12.525 1.00 91.12 97 ILE A C 1
ATOM 730 O O . ILE A 1 97 ? -10.879 8.635 13.594 1.00 91.12 97 ILE A O 1
ATOM 734 N N . SER A 1 98 ? -9.419 7.384 12.456 1.00 90.94 98 SER A N 1
ATOM 735 C CA . SER A 1 98 ? -8.681 6.975 13.648 1.00 90.94 98 SER A CA 1
ATOM 736 C C . SER A 1 98 ? -7.609 7.980 14.068 1.00 90.94 98 SER A C 1
ATOM 738 O O . SER A 1 98 ? -7.027 7.824 15.141 1.00 90.94 98 SER A O 1
ATOM 740 N N . SER A 1 99 ? -7.287 8.952 13.206 1.00 91.88 99 SER A N 1
ATOM 741 C CA . SER A 1 99 ? -6.138 9.856 13.342 1.00 91.88 99 SER A CA 1
ATOM 742 C C . SER A 1 99 ? -4.775 9.144 13.386 1.00 91.88 99 SER A C 1
ATOM 744 O O . SER A 1 99 ? -3.761 9.763 13.712 1.00 91.88 99 SER A O 1
ATOM 746 N N . ARG A 1 100 ? -4.712 7.844 13.056 1.00 93.38 100 ARG A N 1
ATOM 747 C CA . ARG A 1 100 ? -3.450 7.102 12.951 1.00 93.38 100 ARG A CA 1
ATOM 748 C C . ARG A 1 100 ? -2.696 7.498 11.685 1.00 93.38 100 ARG A C 1
ATOM 750 O O . ARG A 1 100 ? -3.282 7.840 10.659 1.00 93.38 100 ARG A O 1
ATOM 757 N N . ILE A 1 101 ? -1.372 7.412 11.756 1.00 93.00 101 ILE A N 1
ATOM 758 C CA . ILE A 1 101 ? -0.484 7.655 10.620 1.00 93.00 101 ILE A CA 1
ATOM 759 C C . ILE A 1 101 ? 0.397 6.426 10.445 1.00 93.00 101 ILE A C 1
ATOM 761 O O . ILE A 1 101 ? 1.181 6.089 11.334 1.00 93.00 101 ILE A O 1
ATOM 765 N N . TYR A 1 102 ? 0.295 5.776 9.288 1.00 93.56 102 TYR A N 1
ATOM 766 C CA . TYR A 1 102 ? 1.215 4.713 8.905 1.00 93.56 102 TYR A CA 1
ATOM 767 C C . TYR A 1 102 ? 2.322 5.270 8.022 1.00 93.56 102 TYR A C 1
ATOM 769 O O . TYR A 1 102 ? 2.078 6.023 7.080 1.00 93.56 102 TYR A O 1
ATOM 777 N N . VAL A 1 103 ? 3.557 4.872 8.310 1.00 93.75 103 VAL A N 1
ATOM 778 C CA . VAL A 1 103 ? 4.697 5.114 7.428 1.00 93.75 103 VAL A CA 1
ATOM 779 C C . VAL A 1 103 ? 5.017 3.799 6.740 1.00 93.75 103 VAL A C 1
ATOM 781 O O . VAL A 1 103 ? 5.189 2.779 7.401 1.00 93.75 103 VAL A O 1
ATOM 784 N N . VAL A 1 104 ? 5.091 3.809 5.417 1.00 93.38 104 VAL A N 1
ATOM 785 C CA . VAL A 1 104 ? 5.352 2.626 4.596 1.00 93.38 104 VAL A CA 1
ATOM 786 C C . VAL A 1 104 ? 6.700 2.787 3.905 1.00 93.38 104 VAL A C 1
ATOM 788 O O . VAL A 1 104 ? 6.942 3.777 3.215 1.00 93.38 104 VAL A O 1
ATOM 791 N N . ASP A 1 105 ? 7.584 1.812 4.097 1.00 93.00 105 ASP A N 1
ATOM 792 C CA . ASP A 1 105 ? 8.852 1.689 3.383 1.00 93.00 105 ASP A CA 1
ATOM 793 C C . ASP A 1 105 ? 8.600 1.059 2.011 1.00 93.00 105 ASP A C 1
ATOM 795 O O . ASP A 1 105 ? 8.236 -0.113 1.898 1.00 93.00 105 ASP A O 1
ATOM 799 N N . VAL A 1 106 ? 8.821 1.858 0.971 1.00 91.44 106 VAL A N 1
ATOM 800 C CA . VAL A 1 106 ? 8.818 1.434 -0.436 1.00 91.44 106 VAL A CA 1
ATOM 801 C C . VAL A 1 106 ? 10.227 1.440 -1.033 1.00 91.44 106 VAL A C 1
ATOM 803 O O . VAL A 1 106 ? 10.428 1.090 -2.196 1.00 91.44 106 VAL A O 1
ATOM 806 N N . GLY A 1 107 ? 11.220 1.884 -0.255 1.00 87.31 107 GLY A N 1
ATOM 807 C CA . GLY A 1 107 ? 12.600 2.029 -0.693 1.00 87.31 107 GLY A CA 1
ATOM 808 C C . GLY A 1 107 ? 13.334 0.699 -0.785 1.00 87.31 107 GLY A C 1
ATOM 809 O O . GLY A 1 107 ? 14.157 0.547 -1.690 1.00 87.31 107 GLY A O 1
ATOM 810 N N . SER A 1 108 ? 13.036 -0.235 0.123 1.00 85.81 108 SER A N 1
ATOM 811 C CA . SER A 1 108 ? 13.629 -1.578 0.151 1.00 85.81 108 SER A CA 1
ATOM 812 C C . SER A 1 108 ? 13.069 -2.495 -0.941 1.00 85.81 108 SER A C 1
ATOM 814 O O . SER A 1 108 ? 13.843 -3.070 -1.702 1.00 85.81 108 SER A O 1
ATOM 816 N N . GLN A 1 109 ? 11.742 -2.599 -1.050 1.00 90.12 109 GLN A N 1
ATOM 817 C CA . GLN A 1 109 ? 11.042 -3.379 -2.074 1.00 90.12 109 GLN A CA 1
ATOM 818 C C . GLN A 1 109 ? 9.797 -2.620 -2.553 1.00 90.12 109 GLN A C 1
ATOM 820 O O . GLN A 1 109 ? 8.787 -2.557 -1.859 1.00 90.12 109 GLN A O 1
ATOM 825 N N . CYS A 1 110 ? 9.845 -2.051 -3.761 1.00 91.38 110 CYS A N 1
ATOM 826 C CA . CYS A 1 110 ? 8.733 -1.255 -4.297 1.00 91.38 110 CYS A CA 1
ATOM 827 C C . CYS A 1 110 ? 7.506 -2.104 -4.677 1.00 91.38 110 CYS A C 1
ATOM 829 O O . CYS A 1 110 ? 6.370 -1.660 -4.554 1.00 91.38 110 CYS A O 1
ATOM 831 N N . ARG A 1 111 ? 7.712 -3.351 -5.116 1.00 94.12 111 ARG A N 1
ATOM 832 C CA . ARG A 1 111 ? 6.615 -4.255 -5.502 1.00 94.12 111 ARG A CA 1
ATOM 833 C C . ARG A 1 111 ? 5.955 -4.955 -4.308 1.00 94.12 111 ARG A C 1
ATOM 835 O O . ARG A 1 111 ? 4.831 -5.420 -4.445 1.00 94.12 111 ARG A O 1
ATOM 842 N N . ALA A 1 112 ? 6.612 -4.970 -3.147 1.00 95.44 112 ALA A N 1
ATOM 843 C CA . ALA A 1 112 ? 6.127 -5.573 -1.904 1.00 95.44 112 ALA A CA 1
ATOM 844 C C . ALA A 1 112 ? 6.452 -4.659 -0.703 1.00 95.44 112 ALA A C 1
ATOM 846 O O . ALA A 1 112 ? 7.380 -4.930 0.062 1.00 95.44 112 ALA A O 1
ATOM 847 N N . PRO A 1 113 ? 5.748 -3.520 -0.573 1.00 94.81 113 PRO A N 1
ATOM 848 C CA . PRO A 1 113 ? 6.015 -2.542 0.472 1.00 94.81 113 PRO A CA 1
ATOM 849 C C . PRO A 1 113 ? 5.667 -3.071 1.865 1.00 94.81 113 PRO A C 1
ATOM 851 O O . PRO A 1 113 ? 4.818 -3.948 2.022 1.00 94.81 113 PRO A O 1
ATOM 854 N N . ARG A 1 114 ? 6.278 -2.477 2.893 1.00 95.06 114 ARG A N 1
ATOM 855 C CA . ARG A 1 114 ? 6.090 -2.872 4.298 1.00 95.06 114 ARG A CA 1
ATOM 856 C C . ARG A 1 114 ? 5.893 -1.673 5.209 1.00 95.06 114 ARG A C 1
ATOM 858 O O . ARG A 1 114 ? 6.403 -0.588 4.934 1.00 95.06 114 ARG A O 1
ATOM 865 N N . ILE A 1 115 ? 5.206 -1.878 6.329 1.00 94.00 115 ILE A N 1
ATOM 866 C CA . ILE A 1 115 ? 5.110 -0.856 7.374 1.00 94.00 115 ILE A CA 1
ATOM 867 C C . ILE A 1 115 ? 6.514 -0.602 7.927 1.00 94.00 115 ILE A C 1
ATOM 869 O O . ILE A 1 115 ? 7.242 -1.528 8.288 1.00 94.00 115 ILE A O 1
ATOM 873 N N . TRP A 1 116 ? 6.908 0.665 7.947 1.00 91.19 116 TRP A N 1
ATOM 874 C CA . TRP A 1 116 ? 8.164 1.100 8.523 1.00 91.19 116 TRP A CA 1
ATOM 875 C C . TRP A 1 116 ? 8.024 1.149 10.043 1.00 91.19 116 TRP A C 1
ATOM 877 O O . TRP A 1 116 ? 7.184 1.875 10.574 1.00 91.19 116 TRP A O 1
ATOM 887 N N . LEU A 1 117 ? 8.869 0.387 10.734 1.00 82.88 117 LEU A N 1
ATOM 888 C CA . LEU A 1 117 ? 8.987 0.419 12.186 1.00 82.88 117 LEU A CA 1
ATOM 889 C C . LEU A 1 117 ? 10.310 1.106 12.563 1.00 82.88 117 LEU A C 1
ATOM 891 O O . LEU A 1 117 ? 11.349 0.799 11.968 1.00 82.88 117 LEU A O 1
ATOM 895 N N . PRO A 1 118 ? 10.318 2.032 13.536 1.00 70.06 118 PRO A N 1
ATOM 896 C CA . PRO A 1 118 ? 11.558 2.609 14.038 1.00 70.06 118 PRO A CA 1
ATOM 897 C C . PRO A 1 118 ? 12.437 1.508 14.654 1.00 70.06 118 PRO A C 1
ATOM 899 O O . PRO A 1 118 ? 11.977 0.765 15.515 1.00 70.06 118 PRO A O 1
ATOM 902 N N . GLY A 1 119 ? 13.696 1.395 14.219 1.00 60.38 119 GLY A N 1
ATOM 903 C CA . GLY A 1 119 ? 14.692 0.493 14.821 1.00 60.38 119 GLY A CA 1
ATOM 904 C C . GLY A 1 119 ? 15.140 -0.693 13.959 1.00 60.38 119 GLY A C 1
ATOM 905 O O . GLY A 1 119 ? 16.213 -1.237 14.203 1.00 60.38 119 GLY A O 1
ATOM 906 N N . CYS A 1 120 ? 14.412 -1.059 12.899 1.00 46.78 120 CYS A N 1
ATOM 907 C CA . CYS A 1 120 ? 14.868 -2.066 11.936 1.00 46.78 120 CYS A CA 1
ATOM 908 C C . CYS A 1 120 ? 15.603 -1.401 10.759 1.00 46.78 120 CYS A C 1
ATOM 910 O O . CYS A 1 120 ? 15.072 -1.224 9.661 1.00 46.78 120 CYS A O 1
ATOM 912 N N . HIS A 1 121 ? 16.857 -1.002 10.981 1.00 44.50 121 HIS A N 1
ATOM 913 C CA . HIS A 1 121 ? 17.737 -0.650 9.868 1.00 44.50 121 HIS A CA 1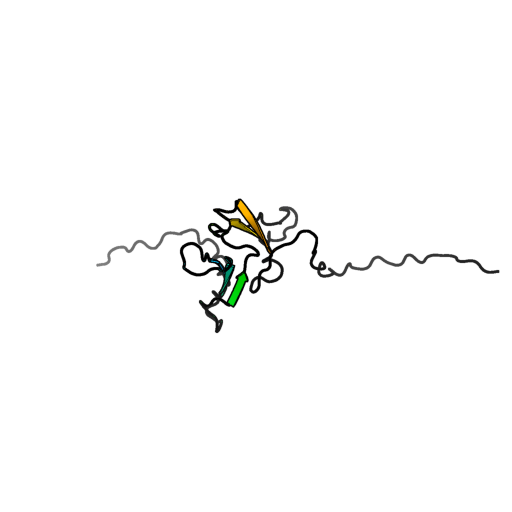
ATOM 914 C C . HIS A 1 121 ? 17.949 -1.892 8.991 1.00 44.50 121 HIS A C 1
ATOM 916 O O . HIS A 1 121 ? 18.446 -2.914 9.458 1.00 44.50 121 HIS A O 1
ATOM 922 N N . ALA A 1 122 ? 17.581 -1.807 7.708 1.00 46.09 122 ALA A N 1
ATOM 923 C CA . ALA A 1 122 ? 18.122 -2.728 6.715 1.00 46.09 122 ALA A CA 1
ATOM 924 C C . ALA A 1 122 ? 19.656 -2.604 6.763 1.00 46.09 122 ALA A C 1
ATOM 926 O O . ALA A 1 122 ? 20.139 -1.468 6.854 1.00 46.09 122 ALA A O 1
ATOM 927 N N . PRO A 1 123 ? 20.424 -3.711 6.734 1.00 36.03 123 PRO A N 1
ATOM 928 C CA . PRO A 1 123 ? 21.873 -3.611 6.717 1.00 36.03 123 PRO A CA 1
ATOM 929 C C . PRO A 1 123 ? 22.253 -2.740 5.525 1.00 36.03 123 PRO A C 1
ATOM 931 O O . PRO A 1 123 ? 21.858 -3.013 4.389 1.00 36.03 123 PRO A O 1
ATOM 934 N N . ALA A 1 124 ? 22.955 -1.642 5.806 1.00 41.22 124 ALA A N 1
ATOM 935 C CA . ALA A 1 124 ? 23.551 -0.831 4.767 1.00 41.22 124 ALA A CA 1
ATOM 936 C C . ALA A 1 124 ? 24.362 -1.784 3.888 1.00 41.22 124 ALA A C 1
ATOM 938 O O . ALA A 1 124 ? 25.251 -2.474 4.392 1.00 41.22 124 ALA A O 1
ATOM 939 N N . ALA A 1 125 ? 24.011 -1.873 2.603 1.00 42.84 125 ALA A N 1
ATOM 940 C CA . ALA A 1 125 ? 24.830 -2.574 1.629 1.00 42.84 125 ALA A CA 1
ATOM 941 C C . ALA A 1 125 ? 26.260 -2.063 1.816 1.00 42.84 125 ALA A C 1
ATOM 943 O O . ALA A 1 125 ? 26.498 -0.856 1.709 1.00 42.84 125 ALA A O 1
ATOM 944 N N . GLN A 1 126 ? 27.159 -2.967 2.209 1.00 41.97 126 GLN A N 1
ATOM 945 C CA . GLN A 1 126 ? 28.551 -2.661 2.497 1.00 41.97 126 GLN A CA 1
ATOM 946 C C . GLN A 1 126 ? 29.139 -2.015 1.243 1.00 41.97 126 GLN A C 1
ATOM 948 O O . GLN A 1 126 ? 29.458 -2.691 0.268 1.00 41.97 126 GLN A O 1
ATOM 953 N N . ARG A 1 127 ? 29.236 -0.682 1.233 1.00 37.97 127 ARG A N 1
ATOM 954 C CA . ARG A 1 127 ? 30.102 0.002 0.282 1.00 37.97 127 ARG A CA 1
ATOM 955 C C . ARG A 1 127 ? 31.503 -0.369 0.724 1.00 37.97 127 ARG A C 1
ATOM 957 O O . ARG A 1 127 ? 31.929 0.054 1.796 1.00 37.97 127 ARG A O 1
ATOM 964 N N . GLY A 1 128 ? 32.149 -1.227 -0.063 1.00 33.56 128 GLY A N 1
ATOM 965 C CA . GLY A 1 128 ? 33.546 -1.586 0.118 1.00 33.56 128 GLY A CA 1
ATOM 966 C C . GLY A 1 128 ? 34.356 -0.316 0.332 1.00 33.56 128 GLY A C 1
ATOM 967 O O . GLY A 1 128 ? 34.399 0.561 -0.530 1.00 33.56 128 GLY A O 1
ATOM 968 N N . HIS A 1 129 ? 34.916 -0.193 1.527 1.00 30.33 129 HIS A N 1
ATOM 969 C CA . HIS A 1 129 ? 35.856 0.859 1.854 1.00 30.33 129 HIS A CA 1
ATOM 970 C C . HIS A 1 129 ? 37.178 0.478 1.178 1.00 30.33 129 HIS A C 1
ATOM 972 O O . HIS A 1 129 ? 37.666 -0.624 1.440 1.00 30.33 129 HIS A O 1
ATOM 978 N N . PRO A 1 130 ? 37.766 1.316 0.309 1.00 42.31 130 PRO A N 1
ATOM 979 C CA . PRO A 1 130 ? 39.093 1.030 -0.199 1.00 42.31 130 PRO A CA 1
ATOM 980 C C . PRO A 1 130 ? 40.102 1.179 0.944 1.00 42.31 130 PRO A C 1
ATOM 982 O O . PRO A 1 130 ? 39.957 2.047 1.812 1.00 42.31 130 PRO A O 1
ATOM 985 N N . ASP A 1 131 ? 41.064 0.262 0.935 1.00 42.19 131 ASP A N 1
ATOM 986 C CA . ASP A 1 131 ? 42.268 0.151 1.753 1.00 42.19 131 ASP A CA 1
ATOM 987 C C . ASP A 1 131 ? 42.595 1.330 2.680 1.00 42.19 131 ASP A C 1
ATOM 989 O O . ASP A 1 131 ? 43.018 2.405 2.246 1.00 42.19 131 ASP A O 1
ATOM 993 N N . ARG A 1 132 ? 42.566 1.068 3.992 1.00 36.53 132 ARG A N 1
ATOM 994 C CA . ARG A 1 132 ? 43.472 1.743 4.925 1.00 36.53 132 ARG A CA 1
ATOM 995 C C . ARG A 1 132 ? 44.569 0.775 5.331 1.00 36.53 132 ARG A C 1
ATOM 997 O O . ARG A 1 132 ? 44.361 -0.194 6.053 1.00 36.53 132 ARG A O 1
ATOM 1004 N N . GLN A 1 133 ? 45.739 1.081 4.795 1.00 39.38 133 GLN A N 1
ATOM 1005 C CA . GLN A 1 133 ? 46.999 0.390 4.963 1.00 39.38 133 GLN A CA 1
ATOM 1006 C C . GLN A 1 133 ? 47.340 0.169 6.448 1.00 39.38 133 GLN A C 1
ATOM 1008 O O . GLN A 1 133 ? 47.366 1.103 7.243 1.00 39.38 133 GLN A O 1
ATOM 1013 N N . HIS A 1 134 ? 47.605 -1.095 6.781 1.00 41.56 134 HIS A N 1
ATOM 1014 C CA . HIS A 1 134 ? 48.659 -1.584 7.673 1.00 41.56 134 HIS A CA 1
ATOM 1015 C C . HIS A 1 134 ? 49.098 -0.677 8.841 1.00 41.56 134 HIS A C 1
ATOM 1017 O O . HIS A 1 134 ? 50.098 0.031 8.758 1.00 41.56 134 HIS A O 1
ATOM 1023 N N . GLY A 1 135 ? 48.451 -0.844 9.996 1.00 32.78 135 GLY A N 1
ATOM 1024 C CA . GLY A 1 135 ? 49.039 -0.548 11.305 1.00 32.78 135 GLY A CA 1
ATOM 1025 C C . GLY A 1 135 ? 49.257 -1.847 12.080 1.00 32.78 135 GLY A C 1
ATOM 1026 O O . GLY A 1 135 ? 48.311 -2.393 12.638 1.00 32.78 135 GLY A O 1
ATOM 1027 N N . ARG A 1 136 ? 50.488 -2.378 12.095 1.00 39.59 136 ARG A N 1
ATOM 1028 C CA . ARG A 1 136 ? 50.854 -3.533 12.937 1.00 39.59 136 ARG A CA 1
ATOM 1029 C C . ARG A 1 136 ? 50.880 -3.108 14.415 1.00 39.59 136 ARG A C 1
ATOM 1031 O O . ARG A 1 136 ? 51.591 -2.151 14.722 1.00 39.59 136 ARG A O 1
ATOM 1038 N N . PRO A 1 137 ? 50.240 -3.830 15.351 1.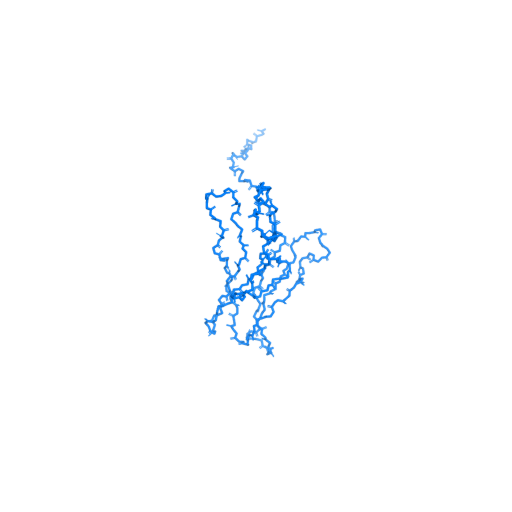00 35.59 137 PRO A N 1
ATOM 1039 C CA . PRO A 1 137 ? 50.515 -3.649 16.767 1.00 35.59 137 PRO A CA 1
ATOM 1040 C C . PRO A 1 137 ? 51.811 -4.377 17.139 1.00 35.59 137 PRO A C 1
ATOM 1042 O O . PRO A 1 137 ? 51.973 -5.578 16.917 1.00 35.59 137 PRO A O 1
ATOM 1045 N N . ARG A 1 138 ? 52.753 -3.616 17.694 1.00 35.75 138 ARG A N 1
ATOM 1046 C CA . ARG A 1 138 ? 54.030 -4.090 18.225 1.00 35.75 138 ARG A CA 1
ATOM 1047 C C . ARG A 1 138 ? 53.847 -4.398 19.721 1.00 35.75 138 ARG A C 1
ATOM 1049 O O . ARG A 1 138 ? 53.439 -3.513 20.463 1.00 35.75 138 ARG A O 1
ATOM 1056 N N . TRP A 1 139 ? 54.247 -5.611 20.113 1.00 35.25 139 TRP A N 1
ATOM 1057 C CA . TRP A 1 139 ? 54.585 -6.082 21.471 1.00 35.25 139 TRP A CA 1
ATOM 1058 C C . TRP A 1 139 ? 53.477 -6.637 22.387 1.00 35.25 139 TRP A C 1
ATOM 1060 O O . TRP A 1 139 ? 52.845 -5.912 23.148 1.00 35.25 139 TRP A O 1
ATOM 1070 N N . GLN A 1 140 ? 53.420 -7.972 22.466 1.00 40.00 140 GLN A N 1
ATOM 1071 C CA . GLN A 1 140 ? 53.368 -8.678 23.751 1.00 40.00 140 GLN A CA 1
ATOM 1072 C C . GLN A 1 140 ? 54.742 -9.317 24.015 1.00 40.00 140 GLN A C 1
ATOM 1074 O O . GLN A 1 140 ? 55.375 -9.861 23.110 1.00 40.00 140 GLN A O 1
ATOM 1079 N N . ARG A 1 141 ? 55.221 -9.148 25.251 1.00 41.44 141 ARG A N 1
ATOM 1080 C CA . ARG A 1 141 ? 56.501 -9.617 25.804 1.00 41.44 141 ARG A CA 1
ATOM 1081 C C . ARG A 1 141 ? 56.414 -11.093 26.200 1.00 41.44 141 ARG A C 1
ATOM 1083 O O . ARG A 1 141 ? 55.405 -11.471 26.779 1.00 41.44 141 ARG A O 1
ATOM 1090 N N . GLN A 1 142 ? 57.501 -11.847 26.012 1.00 38.06 142 GLN A N 1
ATOM 1091 C CA . GLN A 1 142 ? 57.915 -12.965 26.879 1.00 38.06 142 GLN A CA 1
ATOM 1092 C C . GLN A 1 142 ? 59.370 -13.375 26.567 1.00 38.06 142 GLN A C 1
ATOM 1094 O O . GLN A 1 142 ? 59.642 -14.123 25.631 1.00 38.06 142 GLN A O 1
ATOM 1099 N N . ARG A 1 143 ? 60.306 -12.819 27.339 1.00 33.09 143 ARG A N 1
ATOM 1100 C CA . ARG A 1 143 ? 61.283 -13.535 28.172 1.00 33.09 143 ARG A CA 1
ATOM 1101 C C . ARG A 1 143 ? 61.475 -12.701 29.433 1.00 33.09 143 ARG A C 1
ATOM 1103 O O . ARG A 1 143 ? 61.367 -11.457 29.309 1.00 33.09 143 ARG A O 1
#

Secondary structure (DSSP, 8-state):
------PPP-------PPPPSEEEEEE--TTSS-----EEEEEE--TTSTTTTSEEEEEE-SSSS--B---EEPP-B--GGG----B--EEEEEBTTT--EEEEE-SS-SSS-EE--TT-PPPPP----------PPP-----

Sequence (143 aa):
ERGRGAGPGPGSRCPLSPREEVAYVTCTYRSTCTEQPDFLATVDLNPRSCHYGQVIHRLPMPNLKDELHCAGWGPACGCFDSGAAARRTRLVLPCLISSRIYVVDVGSQCRAPRIWLPGCHAPAAQRGHPDRQHGRPRWQRQR

pLDDT: mean 73.49, std 23.81, range [30.33, 98.06]

InterPro domains:
  IPR008826 Selenium-binding protein [PF05694] (16-115)
  IPR008826 Selenium-binding protein [PTHR23300] (17-115)

Organism: Taeniopygia guttata (NCBI:txid59729)

Radius of gyration: 25.04 Å; chains: 1; bounding box: 82×42×82 Å